Protein AF-A0A8X6V7I0-F1 (afdb_monomer)

InterPro domains:
  IPR043502 DNA/RNA polymerase superfamily [SSF56672] (14-69)

Structure (mmCIF, N/CA/C/O backbone):
data_AF-A0A8X6V7I0-F1
#
_entry.id   AF-A0A8X6V7I0-F1
#
loop_
_atom_site.group_PDB
_atom_site.id
_atom_site.type_symbol
_atom_site.label_atom_id
_atom_site.label_alt_id
_atom_site.label_com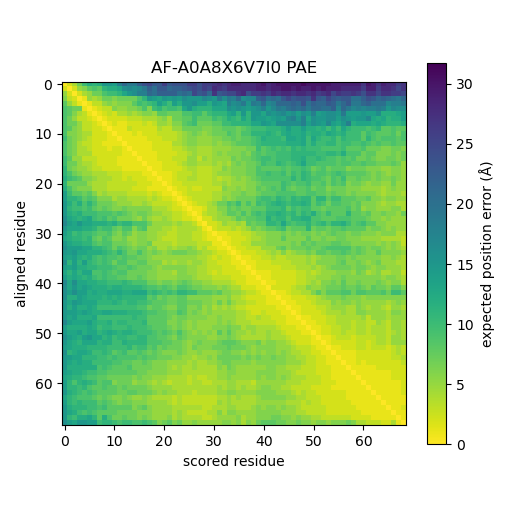p_id
_atom_site.label_asym_id
_atom_site.label_entity_id
_atom_site.label_seq_id
_atom_site.pdbx_PDB_ins_code
_atom_site.Cartn_x
_atom_site.Cartn_y
_atom_site.Cartn_z
_atom_site.occupancy
_atom_site.B_iso_or_equiv
_atom_site.auth_seq_id
_atom_site.auth_comp_id
_atom_site.auth_asym_id
_atom_site.auth_atom_id
_atom_site.pdbx_PDB_model_num
ATOM 1 N N . MET A 1 1 ? -17.630 24.917 18.144 1.00 52.38 1 MET A N 1
ATOM 2 C CA . MET A 1 1 ? -18.650 23.840 18.131 1.00 52.38 1 MET A CA 1
ATOM 3 C C . MET A 1 1 ? -18.074 22.418 17.999 1.00 52.38 1 MET A C 1
ATOM 5 O O . MET A 1 1 ? -18.862 21.494 17.882 1.00 52.38 1 MET A O 1
ATOM 9 N N . LEU A 1 2 ? -16.751 22.187 18.065 1.00 57.84 2 LEU A N 1
ATOM 10 C CA . LEU A 1 2 ? -16.169 20.859 17.772 1.00 57.84 2 LEU A CA 1
ATOM 11 C C . LEU A 1 2 ? -15.811 19.986 18.991 1.00 57.84 2 LEU A C 1
ATOM 13 O O . LEU A 1 2 ? -15.496 18.820 18.812 1.00 57.84 2 LEU A O 1
ATOM 17 N N . ASN A 1 3 ? -15.927 20.490 20.224 1.00 67.44 3 ASN A N 1
ATOM 18 C CA . ASN A 1 3 ? -15.493 19.767 21.431 1.00 67.44 3 ASN A CA 1
ATOM 19 C C . ASN A 1 3 ? -16.623 19.636 22.466 1.00 67.44 3 ASN A C 1
ATOM 21 O O . ASN A 1 3 ? -16.468 20.023 23.621 1.00 67.44 3 ASN A O 1
ATOM 25 N N . CYS A 1 4 ? -17.799 19.150 22.054 1.00 74.12 4 CYS A N 1
ATOM 26 C CA . CYS A 1 4 ? -18.879 18.854 22.997 1.00 74.12 4 CYS A CA 1
ATOM 27 C C . CYS A 1 4 ? -18.653 17.466 23.640 1.00 74.12 4 CYS A C 1
ATOM 29 O O . CYS A 1 4 ? -18.393 16.500 22.923 1.00 74.12 4 CYS A O 1
ATOM 31 N N . PRO A 1 5 ? -18.815 17.295 24.966 1.00 77.44 5 PRO A N 1
ATOM 32 C CA . PRO A 1 5 ? -18.651 15.993 25.627 1.00 77.44 5 PRO A CA 1
ATOM 33 C C . PRO A 1 5 ? -19.536 14.880 25.041 1.00 77.44 5 PRO A C 1
ATOM 35 O O . PRO A 1 5 ? -19.160 13.706 25.028 1.00 77.44 5 PRO A O 1
ATOM 38 N N . ARG A 1 6 ? -20.711 15.247 24.509 1.00 78.56 6 ARG A N 1
ATOM 39 C CA . ARG A 1 6 ? -21.647 14.314 23.869 1.00 78.56 6 ARG A CA 1
ATOM 40 C C . ARG A 1 6 ? -21.084 13.715 22.577 1.00 78.56 6 ARG A C 1
ATOM 42 O O . ARG A 1 6 ? -21.288 12.528 22.332 1.00 78.56 6 ARG A O 1
ATOM 49 N N . THR A 1 7 ? -20.380 14.512 21.772 1.00 78.56 7 THR A N 1
ATOM 50 C CA . THR A 1 7 ? -19.811 14.056 20.495 1.00 78.56 7 THR A CA 1
ATOM 51 C C . THR A 1 7 ? -18.588 13.171 20.711 1.00 78.56 7 THR A C 1
ATOM 53 O O . THR A 1 7 ? -18.439 12.175 20.012 1.00 78.56 7 THR A O 1
ATOM 56 N N . GLU A 1 8 ? -17.768 13.450 21.728 1.00 85.81 8 GLU A N 1
ATOM 57 C CA . GLU A 1 8 ? -16.611 12.605 22.065 1.00 85.81 8 GLU A CA 1
ATOM 58 C C . GLU A 1 8 ? -17.032 11.226 22.597 1.00 85.81 8 GLU A C 1
ATOM 60 O O . GLU A 1 8 ? -16.467 10.205 22.201 1.00 85.81 8 GLU A O 1
ATOM 65 N N . LYS A 1 9 ? -18.076 11.167 23.438 1.00 87.38 9 LYS A N 1
ATOM 66 C CA . LYS A 1 9 ? -18.607 9.891 23.945 1.00 87.38 9 LYS A CA 1
ATOM 67 C C . LYS A 1 9 ? -19.161 9.014 22.822 1.00 87.38 9 LYS A C 1
ATOM 69 O O . LYS A 1 9 ? -18.923 7.809 22.818 1.00 87.38 9 LYS A O 1
ATOM 74 N N . LEU A 1 10 ? -19.883 9.616 21.874 1.00 90.69 10 LEU A N 1
ATOM 75 C CA . LEU A 1 10 ? -20.391 8.901 20.704 1.00 90.69 10 LEU A CA 1
ATOM 76 C C . LEU A 1 10 ? -19.239 8.382 19.839 1.00 90.69 10 LEU A C 1
ATOM 78 O O . LEU A 1 10 ? -19.227 7.207 19.496 1.00 90.69 10 LEU A O 1
ATOM 82 N N . ARG A 1 11 ? -18.238 9.227 19.568 1.00 89.31 11 ARG A N 1
ATOM 83 C CA . ARG A 1 11 ? -17.077 8.868 18.748 1.00 89.31 11 ARG A CA 1
ATOM 84 C C . ARG A 1 11 ? -16.312 7.676 19.321 1.00 89.31 11 ARG A C 1
ATOM 86 O O . ARG A 1 11 ? -16.042 6.725 18.597 1.00 89.31 11 ARG A O 1
ATOM 93 N N . ARG A 1 12 ? -16.025 7.690 20.628 1.00 91.06 12 ARG A N 1
ATOM 94 C CA . ARG A 1 12 ? -15.398 6.549 21.315 1.00 91.06 12 ARG A CA 1
ATOM 95 C C . ARG A 1 12 ? -16.223 5.275 21.189 1.00 91.06 12 ARG A C 1
ATOM 97 O O . ARG A 1 12 ? -15.658 4.233 20.881 1.00 91.06 12 ARG A O 1
ATOM 104 N N . LYS A 1 13 ? -17.541 5.367 21.396 1.00 94.56 13 LYS A N 1
ATOM 105 C CA . LYS A 1 13 ? -18.435 4.212 21.285 1.00 94.56 13 LYS A CA 1
ATOM 106 C C . LYS A 1 13 ? -18.404 3.619 19.874 1.00 94.56 13 LYS A C 1
ATOM 108 O O . LYS A 1 13 ? -18.268 2.414 19.745 1.00 94.56 13 LYS A O 1
ATOM 113 N N . THR A 1 14 ? -18.464 4.454 18.838 1.00 93.75 14 THR A N 1
ATOM 114 C CA . THR A 1 14 ? -18.420 3.996 17.443 1.00 93.75 14 THR A CA 1
ATOM 115 C C . THR A 1 14 ? -17.098 3.314 17.099 1.00 93.75 14 THR A C 1
ATOM 117 O O . THR A 1 14 ? -17.109 2.265 16.471 1.00 93.75 14 THR A O 1
ATOM 120 N N . VAL A 1 15 ? -15.959 3.867 17.530 1.00 92.19 15 VAL A N 1
ATOM 121 C CA . VAL A 1 15 ? -14.648 3.242 17.271 1.00 92.19 15 VAL A CA 1
ATOM 122 C C . VAL A 1 15 ? -14.515 1.896 17.988 1.00 92.19 15 VAL A C 1
ATOM 124 O O . VAL A 1 15 ? -13.941 0.975 17.426 1.00 92.19 15 VAL A O 1
ATOM 127 N N . GLN A 1 16 ? -15.058 1.768 19.202 1.00 91.69 16 GLN A N 1
ATOM 128 C CA . GLN A 1 16 ? -15.075 0.496 19.935 1.00 91.69 16 GLN A CA 1
ATOM 129 C C . GLN A 1 16 ? -16.019 -0.536 19.307 1.00 91.69 16 GLN A C 1
ATOM 131 O O . GLN A 1 16 ? -15.724 -1.722 19.317 1.00 91.69 16 GLN A O 1
ATOM 136 N N . GLU A 1 17 ? -17.165 -0.094 18.790 1.00 95.56 17 GLU A N 1
ATOM 137 C CA . GLU A 1 17 ? -18.170 -0.973 18.183 1.00 95.56 17 GLU A CA 1
ATOM 138 C C . GLU A 1 17 ? -17.700 -1.572 16.851 1.00 95.56 17 GLU A C 1
ATOM 140 O O . GLU A 1 17 ? -18.013 -2.721 16.567 1.00 95.56 17 GLU A O 1
ATOM 145 N N . PHE A 1 18 ? -16.916 -0.819 16.076 1.00 93.25 18 PHE A N 1
ATOM 146 C CA . PHE A 1 18 ? -16.371 -1.233 14.777 1.00 93.25 18 PHE A CA 1
ATOM 147 C C . PHE A 1 18 ? -14.847 -1.376 14.820 1.00 93.25 18 PHE A C 1
ATOM 149 O O . PHE A 1 18 ? -14.140 -1.011 13.882 1.00 93.25 18 PHE A O 1
ATOM 156 N N . GLU A 1 19 ? -14.333 -1.848 15.952 1.00 89.56 19 GLU A N 1
ATOM 157 C CA . GLU A 1 19 ? -12.901 -1.997 16.211 1.00 89.56 19 GLU A CA 1
ATOM 158 C C . GLU A 1 19 ? -12.192 -2.874 15.167 1.00 89.56 19 GLU A C 1
ATOM 160 O O . GLU A 1 19 ? -11.028 -2.637 14.863 1.00 89.56 19 GLU A O 1
ATOM 165 N N . ASP A 1 20 ? -12.900 -3.856 14.614 1.00 87.44 20 ASP A N 1
ATOM 166 C CA . ASP A 1 20 ? -12.459 -4.778 13.566 1.00 87.44 20 ASP A CA 1
ATOM 167 C C . ASP A 1 20 ? -12.438 -4.154 12.161 1.00 87.44 20 ASP A C 1
ATOM 169 O O . ASP A 1 20 ? -11.750 -4.647 11.270 1.00 87.44 20 ASP A O 1
ATOM 173 N N . VAL A 1 21 ? -13.184 -3.068 11.953 1.00 89.38 21 VAL A N 1
ATOM 174 C CA . VAL A 1 21 ? -13.231 -2.334 10.680 1.00 89.38 21 VAL A CA 1
ATOM 175 C C . VAL A 1 21 ? -12.066 -1.348 10.566 1.00 89.38 21 VAL A C 1
ATOM 177 O O . VAL A 1 21 ? -11.607 -1.047 9.462 1.00 89.38 21 VAL A O 1
ATOM 180 N N . PHE A 1 22 ? -11.591 -0.812 11.693 1.00 88.69 22 PHE A N 1
ATOM 181 C CA . PHE A 1 22 ? -10.508 0.168 11.713 1.00 88.69 22 PHE A CA 1
ATOM 182 C C . PHE A 1 22 ? -9.147 -0.501 11.894 1.00 88.69 22 PHE A C 1
ATOM 184 O O . PHE A 1 22 ? -8.905 -1.173 12.890 1.00 88.69 22 PHE A O 1
ATOM 191 N N . SER A 1 23 ? -8.219 -0.204 10.983 1.00 90.44 23 SER A N 1
ATOM 192 C CA . SER A 1 23 ? -6.828 -0.641 11.105 1.00 90.44 23 SER A CA 1
ATOM 193 C C . SER A 1 23 ? -6.187 -0.091 12.387 1.00 90.44 23 SER A C 1
ATOM 195 O O . SER A 1 23 ? -6.231 1.118 12.650 1.00 90.44 23 SER A O 1
ATOM 197 N N . ARG A 1 24 ? -5.608 -0.978 13.205 1.00 87.19 24 ARG A N 1
ATOM 198 C CA . ARG A 1 24 ? -5.076 -0.629 14.544 1.00 87.19 24 ARG A CA 1
ATOM 199 C C . ARG A 1 24 ? -3.581 -0.328 14.546 1.00 87.19 24 ARG A C 1
ATOM 201 O O . ARG A 1 24 ? -3.091 0.362 15.439 1.00 87.19 24 ARG A O 1
ATOM 208 N N . ASN A 1 25 ? -2.853 -0.873 13.580 1.00 87.00 25 ASN A N 1
ATOM 209 C CA . ASN A 1 25 ? -1.420 -0.677 13.392 1.00 87.00 25 ASN A CA 1
ATOM 210 C C . ASN A 1 25 ? -1.068 -0.829 11.905 1.00 87.00 25 ASN A C 1
ATOM 212 O O . ASN A 1 25 ? -1.894 -1.260 11.109 1.00 87.00 25 ASN A O 1
ATOM 216 N N . SER A 1 26 ? 0.161 -0.481 11.526 1.00 84.38 26 SER A N 1
ATOM 217 C CA . SER A 1 26 ? 0.612 -0.535 10.129 1.00 84.38 26 SER A CA 1
ATOM 218 C C . SER A 1 26 ? 0.607 -1.940 9.517 1.00 84.38 26 SER A C 1
ATOM 220 O O . SER A 1 26 ? 0.565 -2.050 8.297 1.00 84.38 26 SER A O 1
ATOM 222 N N . SER A 1 27 ? 0.629 -2.997 10.334 1.00 83.25 27 SER A N 1
ATOM 223 C CA . SER A 1 27 ? 0.592 -4.394 9.883 1.00 83.25 27 SER A CA 1
ATOM 224 C C . SER A 1 27 ? -0.831 -4.936 9.699 1.00 83.25 27 SER A C 1
ATOM 226 O O . SER A 1 27 ? -1.004 -6.016 9.139 1.00 83.25 27 SER A O 1
ATOM 228 N N . ASP A 1 28 ? -1.853 -4.206 10.149 1.00 86.88 28 ASP A N 1
ATOM 229 C CA . ASP A 1 28 ? -3.269 -4.563 10.022 1.00 86.88 28 ASP A CA 1
ATOM 230 C C . ASP A 1 28 ? -3.802 -4.129 8.648 1.00 86.88 28 ASP A C 1
ATOM 232 O O . ASP A 1 28 ? -4.636 -3.225 8.509 1.00 86.88 28 ASP A O 1
ATOM 236 N N . ILE A 1 29 ? -3.202 -4.723 7.614 1.00 84.06 29 ILE A N 1
ATOM 237 C CA . ILE A 1 29 ? -3.534 -4.511 6.208 1.00 84.06 29 ILE A CA 1
ATOM 238 C C . ILE A 1 29 ? -4.559 -5.579 5.820 1.00 84.06 29 ILE A C 1
ATOM 240 O O . ILE A 1 29 ? -4.295 -6.777 5.908 1.00 84.06 29 ILE A O 1
ATOM 244 N N . GLY A 1 30 ? -5.747 -5.145 5.396 1.00 85.94 30 GLY A N 1
ATOM 245 C CA . GLY A 1 30 ? -6.838 -6.052 5.045 1.00 85.94 30 GLY A CA 1
ATOM 246 C C . GLY A 1 30 ? -6.460 -7.043 3.937 1.00 85.94 30 GLY A C 1
ATOM 247 O O . GLY A 1 30 ? -5.833 -6.684 2.942 1.00 85.94 30 GLY A O 1
ATOM 248 N N . HIS A 1 31 ? -6.899 -8.292 4.085 1.00 87.62 31 HIS A N 1
ATOM 249 C CA . HIS A 1 31 ? -6.734 -9.355 3.097 1.00 87.62 31 HIS A CA 1
ATOM 250 C C . HIS A 1 31 ? -8.077 -10.047 2.854 1.00 87.62 31 HIS A C 1
ATOM 252 O O . HIS A 1 31 ? -8.827 -10.316 3.792 1.00 87.62 31 HIS A O 1
ATOM 258 N N . THR A 1 32 ? -8.380 -10.365 1.595 1.00 90.69 32 THR A N 1
ATOM 259 C CA . THR A 1 32 ? -9.589 -11.108 1.228 1.00 90.69 32 THR A CA 1
ATOM 260 C C . THR A 1 32 ? -9.261 -12.230 0.258 1.00 90.69 32 THR A C 1
ATOM 262 O O . THR A 1 32 ? -8.469 -12.064 -0.664 1.00 90.69 32 THR A O 1
ATOM 265 N N . THR A 1 33 ? -9.899 -13.379 0.457 1.00 94.56 33 THR A N 1
ATOM 266 C CA . THR A 1 33 ? -9.820 -14.534 -0.447 1.00 94.56 33 THR A CA 1
ATOM 267 C 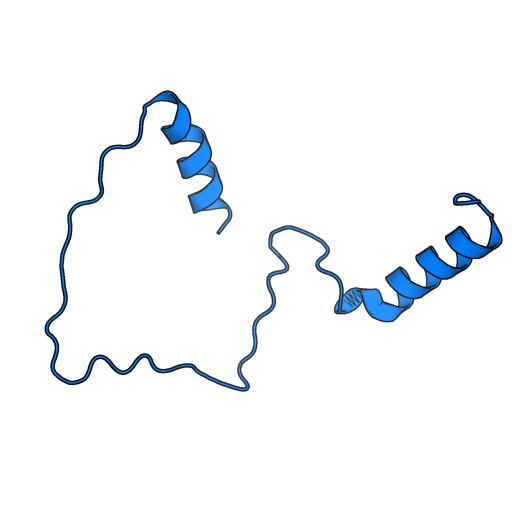C . THR A 1 33 ? -10.992 -14.596 -1.427 1.00 94.56 33 THR A C 1
ATOM 269 O O . THR A 1 33 ? -11.002 -15.459 -2.300 1.00 94.56 33 THR A O 1
ATOM 272 N N . VAL A 1 34 ? -11.974 -13.692 -1.298 1.00 97.44 34 VAL A N 1
ATOM 273 C CA . VAL A 1 34 ? -13.234 -13.715 -2.065 1.00 97.44 34 VAL A CA 1
ATOM 274 C C . VAL A 1 34 ? -12.999 -13.524 -3.563 1.00 97.44 34 VAL A C 1
ATOM 276 O O . VAL A 1 34 ? -13.661 -14.162 -4.378 1.00 97.44 34 VAL A O 1
ATOM 279 N N . THR A 1 35 ? -12.035 -12.680 -3.927 1.00 95.25 35 THR A N 1
ATO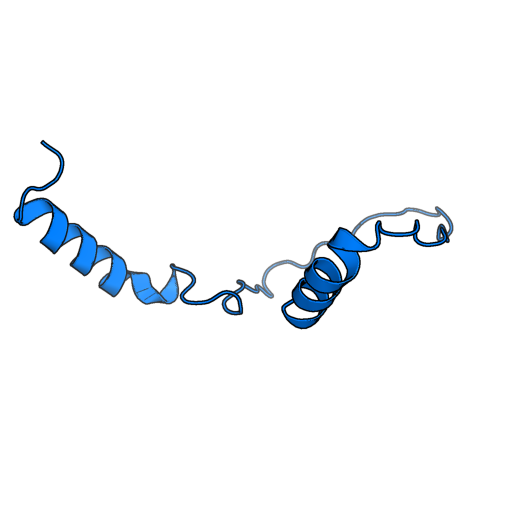M 280 C CA . THR A 1 35 ? -11.700 -12.390 -5.321 1.00 95.25 35 THR A CA 1
ATOM 281 C C . THR A 1 35 ? -10.194 -12.412 -5.490 1.00 95.25 35 THR A C 1
ATOM 283 O O . THR A 1 35 ? -9.467 -11.792 -4.718 1.00 95.25 35 THR A O 1
ATOM 286 N N . GLN A 1 36 ? -9.727 -13.075 -6.543 1.00 95.19 36 GLN A N 1
ATOM 287 C CA . GLN A 1 36 ? -8.348 -12.976 -7.001 1.00 95.19 36 GLN A CA 1
ATOM 288 C C . GLN A 1 36 ? -8.328 -12.195 -8.309 1.00 95.19 36 GLN A C 1
ATOM 290 O O . GLN A 1 36 ? -9.045 -12.526 -9.254 1.00 95.19 36 GLN A O 1
ATOM 295 N N . HIS A 1 37 ? -7.526 -11.136 -8.360 1.00 94.06 37 HIS A N 1
ATOM 296 C CA . HIS A 1 37 ? -7.368 -10.355 -9.576 1.00 94.06 37 HIS A CA 1
ATOM 297 C C . HIS A 1 37 ? -6.294 -10.986 -10.465 1.00 94.06 37 HIS A C 1
ATOM 299 O O . HIS A 1 37 ? -5.143 -11.130 -10.055 1.00 94.06 37 HIS A O 1
ATOM 305 N N . ARG A 1 38 ? -6.667 -11.342 -1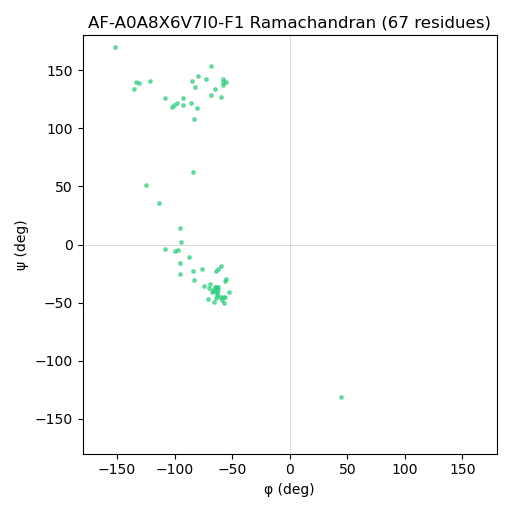1.696 1.00 95.56 38 ARG A N 1
ATOM 306 C CA . ARG A 1 38 ? -5.722 -11.730 -12.743 1.00 95.56 38 ARG A CA 1
ATOM 307 C C . ARG A 1 38 ? -5.462 -10.522 -13.635 1.00 95.56 38 ARG A C 1
ATOM 309 O O . ARG A 1 38 ? -6.391 -10.002 -14.245 1.00 95.56 38 ARG A O 1
ATOM 316 N N . ILE A 1 39 ? -4.199 -10.122 -13.735 1.00 96.12 39 ILE A N 1
ATOM 317 C CA . ILE A 1 39 ? -3.755 -9.136 -14.721 1.00 96.12 39 ILE A CA 1
ATOM 318 C C . ILE A 1 39 ? -3.592 -9.874 -16.053 1.00 96.12 39 ILE A C 1
ATOM 320 O O . ILE A 1 39 ? -2.793 -10.807 -16.143 1.00 96.12 39 ILE A O 1
ATOM 324 N N . ASP A 1 40 ? -4.368 -9.494 -17.066 1.00 95.75 40 ASP A N 1
ATOM 325 C CA . ASP A 1 40 ? -4.246 -10.059 -18.409 1.00 95.75 40 ASP A CA 1
ATOM 326 C C . ASP A 1 40 ? -3.126 -9.351 -19.178 1.00 95.75 40 ASP A C 1
ATOM 328 O O . ASP A 1 40 ? -3.246 -8.186 -19.555 1.00 95.75 40 ASP A O 1
ATOM 332 N N . THR A 1 41 ? -2.011 -10.050 -19.372 1.00 96.31 41 THR A N 1
ATOM 333 C CA . THR A 1 41 ? -0.870 -9.564 -20.158 1.00 96.31 41 THR A CA 1
ATOM 334 C C . THR A 1 41 ? -0.913 -10.0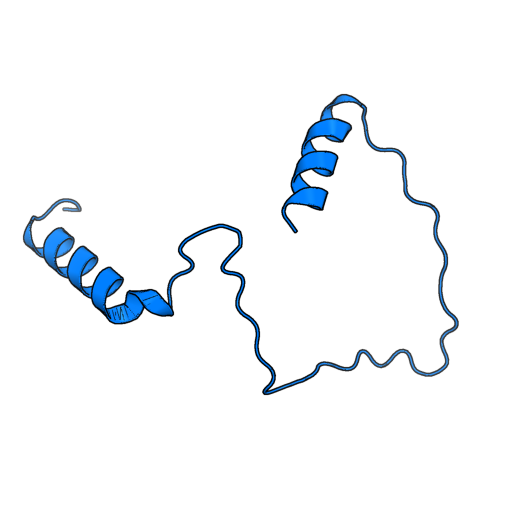37 -21.613 1.00 96.31 41 THR A C 1
ATOM 336 O O . THR A 1 41 ? 0.025 -9.739 -22.356 1.00 96.31 41 THR A O 1
ATOM 339 N N . ALA A 1 42 ? -1.955 -10.780 -22.020 1.00 96.88 42 ALA A N 1
ATOM 340 C CA . ALA A 1 42 ? -2.011 -11.500 -23.291 1.00 96.88 42 ALA A CA 1
ATOM 341 C C . ALA A 1 42 ? -0.683 -12.245 -23.561 1.00 96.88 42 ALA A C 1
ATOM 343 O O . ALA A 1 42 ? -0.146 -12.895 -22.660 1.00 96.88 42 ALA A O 1
ATOM 344 N N . ASP A 1 43 ? -0.118 -12.087 -24.759 1.00 96.69 43 ASP A N 1
ATOM 345 C CA . ASP A 1 43 ? 1.142 -12.714 -25.176 1.00 96.69 43 ASP A CA 1
ATOM 346 C C . ASP A 1 43 ? 2.372 -11.807 -24.977 1.00 96.69 43 ASP A C 1
ATOM 348 O O . ASP A 1 43 ? 3.443 -12.058 -25.539 1.00 96.69 43 ASP A O 1
ATOM 352 N N . HIS A 1 44 ? 2.246 -10.719 -24.208 1.00 96.88 44 HIS A N 1
ATOM 353 C CA . HIS A 1 44 ? 3.353 -9.783 -24.036 1.00 96.88 44 HIS A CA 1
ATOM 354 C C . HIS A 1 44 ? 4.501 -10.426 -23.228 1.00 96.88 44 HIS A C 1
ATOM 356 O O . HIS A 1 44 ? 4.277 -10.911 -22.115 1.00 96.88 44 HIS A O 1
ATOM 362 N N . PRO A 1 45 ? 5.756 -10.388 -23.719 1.00 96.00 45 PRO A N 1
ATOM 363 C CA . PRO A 1 45 ? 6.887 -10.968 -23.003 1.00 96.00 45 PRO A CA 1
ATOM 364 C C . PRO A 1 45 ? 7.214 -10.189 -21.714 1.00 96.00 45 PRO A C 1
ATOM 366 O O . PRO A 1 45 ? 6.972 -8.980 -21.642 1.00 96.00 45 PRO A O 1
ATOM 369 N N . PRO A 1 46 ? 7.820 -10.825 -20.694 1.00 96.81 46 PRO A N 1
ATOM 370 C CA . PRO A 1 46 ? 8.258 -10.127 -19.489 1.00 96.81 46 PRO A CA 1
ATOM 371 C C . PRO A 1 46 ? 9.247 -8.994 -19.789 1.00 96.81 46 PRO A C 1
ATOM 373 O O . PRO A 1 46 ? 10.197 -9.163 -20.555 1.00 96.81 46 PRO A O 1
ATOM 376 N N . ILE A 1 47 ? 9.065 -7.849 -19.129 1.00 96.88 47 ILE A N 1
ATOM 377 C CA . ILE A 1 47 ? 9.962 -6.695 -19.249 1.00 96.88 47 ILE A CA 1
ATOM 378 C C . ILE A 1 47 ? 10.893 -6.660 -18.036 1.00 96.88 47 ILE A C 1
ATOM 380 O O . ILE A 1 47 ? 10.445 -6.518 -16.899 1.00 96.88 47 ILE A O 1
ATOM 384 N N . LYS A 1 48 ? 12.208 -6.736 -18.271 1.00 96.62 48 LYS A N 1
ATOM 385 C CA . LYS A 1 48 ? 13.229 -6.573 -17.227 1.00 96.62 48 LYS A CA 1
ATOM 386 C C . LYS A 1 48 ? 13.847 -5.180 -17.304 1.00 96.62 48 LYS A C 1
ATOM 388 O O . LYS A 1 48 ? 14.501 -4.844 -18.287 1.00 96.62 48 LYS A O 1
ATOM 393 N N . GLN A 1 49 ? 13.700 -4.398 -16.238 1.00 96.88 49 GLN A N 1
ATOM 394 C CA . GLN A 1 49 ? 14.345 -3.093 -16.083 1.00 96.88 49 GLN A CA 1
ATOM 395 C C . GLN A 1 49 ? 15.221 -3.084 -14.832 1.00 96.88 49 GLN A C 1
ATOM 397 O O . GLN A 1 49 ? 14.862 -3.661 -13.806 1.00 96.88 49 GLN A O 1
ATOM 402 N N . HIS A 1 50 ? 16.392 -2.449 -14.912 1.00 96.31 50 HIS A N 1
ATOM 403 C CA . HIS A 1 50 ? 17.243 -2.291 -13.738 1.00 96.31 50 HIS A CA 1
ATOM 404 C C . HIS A 1 50 ? 16.633 -1.241 -12.790 1.00 96.31 50 HIS A C 1
ATOM 406 O O . HIS A 1 50 ? 16.129 -0.215 -13.259 1.00 96.31 50 HIS A O 1
ATOM 412 N N . PRO A 1 51 ? 16.716 -1.430 -11.461 1.00 94.06 51 PRO A N 1
ATOM 413 C CA . PRO A 1 51 ? 16.346 -0.382 -10.522 1.00 94.06 51 PRO A CA 1
ATOM 414 C C . PRO A 1 51 ? 17.178 0.885 -10.754 1.00 94.06 51 PRO A C 1
ATOM 416 O O . PRO A 1 51 ? 18.372 0.830 -11.074 1.00 94.06 51 PRO A O 1
ATOM 419 N N . ARG A 1 52 ? 16.552 2.050 -10.599 1.00 94.50 52 ARG A N 1
ATOM 420 C CA . ARG A 1 52 ? 17.244 3.346 -10.633 1.00 94.50 52 ARG A CA 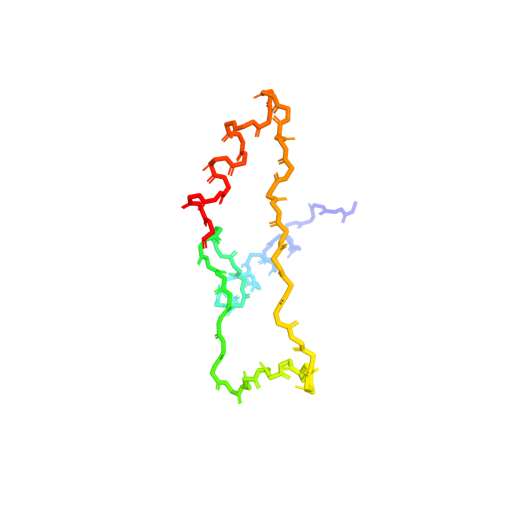1
ATOM 421 C C . ARG A 1 52 ? 17.911 3.586 -9.277 1.00 94.50 52 ARG A C 1
ATOM 423 O O . ARG A 1 52 ? 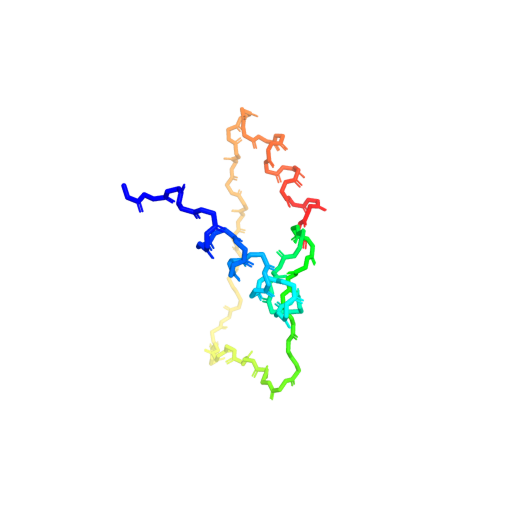17.377 3.190 -8.246 1.00 94.50 52 ARG A O 1
ATOM 430 N N . ARG A 1 53 ? 19.080 4.235 -9.268 1.00 95.06 53 ARG A N 1
ATOM 431 C CA . ARG A 1 53 ? 19.787 4.561 -8.018 1.00 95.06 53 ARG A CA 1
ATOM 432 C C . ARG A 1 53 ? 18.965 5.544 -7.186 1.00 95.06 53 ARG A C 1
ATOM 434 O O . ARG A 1 53 ? 18.496 6.552 -7.712 1.00 95.06 53 ARG A O 1
ATOM 441 N N . LEU A 1 54 ? 18.843 5.262 -5.892 1.00 95.56 54 LEU A N 1
ATOM 442 C CA . LEU A 1 54 ? 18.223 6.163 -4.926 1.00 95.56 54 LEU A CA 1
ATOM 443 C C . LEU A 1 54 ? 19.249 7.187 -4.415 1.00 95.56 54 LEU A C 1
ATOM 445 O O . LEU A 1 54 ? 20.400 6.805 -4.169 1.00 95.56 54 LEU A O 1
ATOM 449 N N . PRO A 1 55 ? 18.857 8.460 -4.212 1.00 96.81 55 PRO A N 1
ATOM 450 C CA . PRO A 1 55 ? 19.687 9.430 -3.505 1.00 96.81 55 PRO A CA 1
ATOM 451 C C . PRO A 1 55 ? 20.073 8.901 -2.124 1.00 96.81 55 PRO A C 1
ATOM 453 O O . PRO A 1 55 ? 19.225 8.340 -1.432 1.00 96.81 55 PRO A O 1
ATOM 456 N N . PHE A 1 56 ? 21.320 9.121 -1.700 1.00 96.06 56 PHE A N 1
ATOM 457 C CA . PHE A 1 56 ? 21.828 8.609 -0.420 1.00 96.06 56 PHE A CA 1
ATOM 458 C C . PHE A 1 56 ? 20.944 8.990 0.771 1.00 96.06 56 PHE A C 1
ATOM 460 O O . PHE A 1 56 ? 20.636 8.138 1.595 1.00 96.06 56 PHE A O 1
ATOM 467 N N . ALA A 1 57 ? 20.435 10.225 0.791 1.00 97.25 57 ALA A N 1
ATOM 468 C CA . ALA A 1 57 ? 19.559 10.729 1.848 1.00 97.25 57 ALA A CA 1
ATOM 469 C C . ALA A 1 57 ? 18.244 9.942 2.029 1.00 97.25 57 ALA A C 1
ATOM 471 O O . ALA A 1 57 ? 17.609 10.077 3.065 1.00 97.25 57 ALA A O 1
ATOM 472 N N . LYS A 1 58 ? 17.819 9.145 1.038 1.00 96.44 58 LYS A N 1
ATOM 473 C CA . LYS A 1 58 ? 16.566 8.367 1.081 1.00 96.44 58 LYS A CA 1
ATOM 474 C C . LYS A 1 58 ? 16.777 6.862 1.228 1.00 96.44 58 LYS A C 1
ATOM 476 O O . LYS A 1 58 ? 15.805 6.116 1.298 1.00 96.44 58 LYS A O 1
ATOM 481 N N . GLN A 1 59 ? 18.024 6.390 1.221 1.00 96.31 59 GLN A N 1
ATOM 482 C CA . GLN A 1 59 ? 18.302 4.951 1.231 1.00 96.31 59 GLN A CA 1
ATOM 483 C C . GLN A 1 59 ? 17.842 4.287 2.530 1.00 96.31 59 GLN A C 1
ATOM 485 O O . GLN A 1 59 ? 17.282 3.196 2.483 1.00 96.31 59 GLN A O 1
ATOM 490 N N . GLU A 1 60 ? 18.037 4.957 3.667 1.00 97.31 60 GLU A N 1
ATOM 491 C CA . GLU A 1 60 ? 17.615 4.448 4.973 1.00 97.31 60 GLU A CA 1
ATOM 492 C C . GLU A 1 60 ? 16.089 4.349 5.082 1.00 97.31 60 GLU A C 1
ATOM 494 O O . GLU A 1 60 ? 15.573 3.289 5.422 1.00 97.31 60 GLU A O 1
ATOM 499 N N . GLU A 1 61 ? 15.372 5.416 4.717 1.00 96.56 61 GLU A N 1
ATOM 500 C CA . GLU A 1 61 ? 13.906 5.467 4.731 1.00 96.56 61 GLU A CA 1
ATOM 501 C C . GLU A 1 61 ? 13.300 4.353 3.869 1.00 96.56 61 GLU A 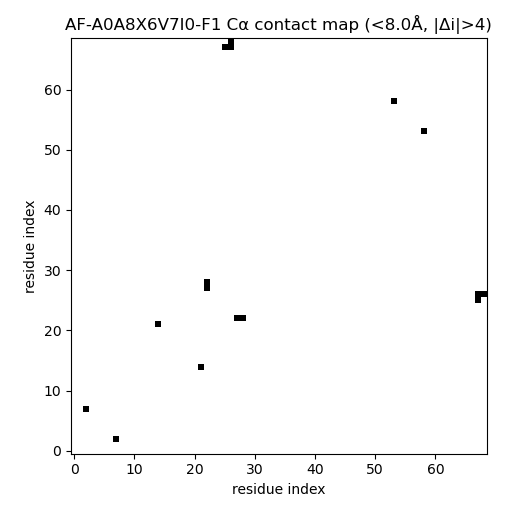C 1
ATOM 503 O O . GLU A 1 61 ? 12.479 3.574 4.348 1.00 96.56 61 GLU A O 1
ATOM 508 N N . VAL A 1 62 ? 13.763 4.209 2.621 1.00 96.19 62 VAL A N 1
ATOM 509 C CA . VAL A 1 62 ? 13.299 3.134 1.731 1.00 96.19 62 VAL A CA 1
ATOM 510 C C . VAL A 1 62 ? 13.644 1.758 2.302 1.00 96.19 62 VAL A C 1
ATOM 512 O O . VAL A 1 62 ? 12.832 0.841 2.220 1.00 96.19 62 VAL A O 1
ATOM 515 N N . GLY A 1 63 ? 14.822 1.608 2.910 1.00 95.88 63 GLY A N 1
ATOM 516 C CA . GLY A 1 63 ? 15.215 0.369 3.575 1.00 95.88 63 GLY A CA 1
ATOM 517 C C . GLY A 1 63 ? 14.303 0.001 4.748 1.00 95.88 63 GLY A C 1
ATOM 518 O O . GLY A 1 63 ? 14.027 -1.179 4.943 1.00 95.88 63 GLY A O 1
ATOM 519 N N . THR A 1 64 ? 13.823 0.982 5.513 1.00 96.38 64 THR A N 1
ATOM 520 C CA . THR A 1 64 ? 12.854 0.762 6.597 1.00 96.38 64 THR A CA 1
ATOM 521 C C . THR A 1 64 ? 11.481 0.404 6.048 1.00 96.38 64 THR A C 1
ATOM 523 O O . THR A 1 64 ? 10.937 -0.616 6.455 1.00 96.38 64 THR A O 1
ATOM 526 N N . LEU A 1 65 ? 10.984 1.141 5.052 1.00 93.44 65 LEU A N 1
ATOM 527 C CA . LEU A 1 65 ? 9.696 0.850 4.415 1.00 93.44 65 LEU A CA 1
ATOM 528 C C . LEU A 1 65 ? 9.644 -0.575 3.854 1.00 93.44 65 LEU A C 1
ATOM 530 O O . LEU A 1 65 ? 8.687 -1.296 4.101 1.00 93.44 65 LEU A O 1
ATOM 534 N N . LEU A 1 66 ? 10.698 -1.021 3.164 1.00 92.94 66 LEU A N 1
ATOM 535 C CA . LEU A 1 66 ? 10.763 -2.381 2.615 1.00 92.94 66 LEU A CA 1
ATOM 536 C C . LEU A 1 66 ? 10.773 -3.484 3.684 1.00 92.94 66 LEU A C 1
ATOM 538 O O . LEU A 1 66 ? 10.452 -4.622 3.360 1.00 92.94 66 LEU A O 1
ATOM 542 N N . ARG A 1 67 ? 11.176 -3.182 4.924 1.00 93.75 67 ARG A N 1
ATOM 543 C CA . ARG A 1 67 ? 11.109 -4.134 6.046 1.00 93.75 67 ARG A CA 1
ATOM 544 C C . ARG A 1 67 ? 9.735 -4.167 6.714 1.00 93.75 67 ARG A C 1
ATOM 546 O O . ARG A 1 67 ? 9.444 -5.142 7.397 1.00 93.75 67 ARG A O 1
ATOM 553 N N . GLU A 1 68 ? 8.955 -3.098 6.577 1.00 90.06 68 GLU A N 1
ATOM 554 C CA . GLU A 1 68 ? 7.637 -2.934 7.205 1.00 90.06 68 GLU A CA 1
ATOM 555 C C . GLU A 1 68 ? 6.468 -3.344 6.292 1.00 90.06 68 GLU A C 1
ATOM 557 O O . GLU A 1 68 ? 5.361 -3.524 6.798 1.00 90.06 68 GLU A O 1
ATOM 562 N N . MET A 1 69 ? 6.710 -3.480 4.979 1.00 84.94 69 MET A N 1
ATOM 563 C CA . MET A 1 69 ? 5.773 -4.051 3.995 1.00 84.94 69 MET A CA 1
ATOM 564 C C . MET A 1 69 ? 5.595 -5.559 4.172 1.00 84.94 69 MET A C 1
ATOM 566 O O . MET A 1 69 ? 4.440 -6.011 4.015 1.00 84.94 69 MET A O 1
#

Radius of gyration: 21.62 Å; Cα contacts (8 Å, |Δi|>4): 8; chains: 1; bounding box: 44×38×51 Å

Foldseek 3Di:
DPDDPVVVVVVVVVCVVVVVVDQPDLLSDDDDPPDDDDDCPDPDDDDDDDDDDDDPVCPVVVVVVVVSD

Secondary structure (DS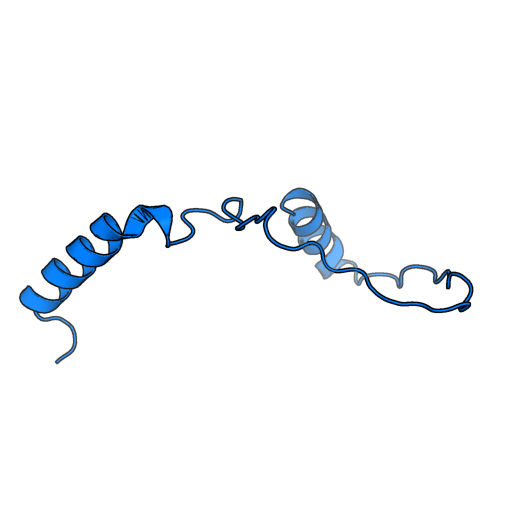SP, 8-state):
----HHHHHHHHHHHHHTTTTS--STT-----SS--PPP--TTPPPPP-PPPPPPHHHHHHHHHHHHH-

Organism: Trichonephila clavipes (NCBI:txid2585209)

pLDDT: mean 90.49, std 8.65, range [52.38, 97.44]

Solvent-accessible surface area (backbone atoms only — not comparable to full-atom values): 4914 Å² total; per-residue (Å²): 139,88,84,49,73,70,60,54,54,50,52,54,49,52,52,64,74,43,48,90,76,50,69,85,50,91,80,56,64,91,83,73,85,89,67,83,88,80,84,84,59,83,88,62,75,90,85,88,76,82,85,78,88,72,60,75,94,49,48,64,61,52,56,50,51,70,72,66,109

Sequence (69 aa):
MLNCPRTEKLRRKTVQEFEDVFSRNSSDIGHTTVTQHRIDTADHPPIKQHPRRLPFAKQEEVGTLLREM

Mean predicted aligned error: 7.29 Å